Protein AF-A0A4Y8C9K7-F1 (afdb_monomer_lite)

Foldseek 3Di:
DVVVVVQVVQVVVDDPVRARAEEDEEQLPHAPVRLLVRLVVCQVVVGEYEYEYCQDPQVQCCLPPVDHDSNVVCCVPDPSDHGNHRRVRVVVSCPPHNYHHPRCVRVPVPD

Structure (mmCIF, N/CA/C/O backbone):
data_AF-A0A4Y8C9K7-F1
#
_entry.id   AF-A0A4Y8C9K7-F1
#
loop_
_atom_site.group_PDB
_atom_site.id
_atom_site.type_symbol
_atom_site.label_atom_id
_atom_site.label_alt_id
_atom_site.label_comp_id
_atom_site.label_asym_id
_atom_site.label_entity_id
_atom_site.label_seq_id
_atom_site.pdbx_PDB_ins_code
_atom_site.Cartn_x
_atom_site.Cartn_y
_atom_site.Cartn_z
_atom_site.occupancy
_atom_site.B_iso_or_equiv
_atom_site.auth_seq_id
_atom_site.auth_comp_id
_atom_site.auth_asym_id
_atom_site.auth_atom_id
_atom_site.pdbx_PDB_model_num
ATOM 1 N N . GLN A 1 1 ? 6.723 -0.974 16.007 1.00 63.53 1 GLN A N 1
ATOM 2 C CA . GLN A 1 1 ? 6.202 -0.624 17.348 1.00 63.53 1 GLN A CA 1
ATOM 3 C C . GLN A 1 1 ? 5.568 0.768 17.360 1.00 63.53 1 GLN A C 1
ATOM 5 O O . GLN A 1 1 ? 4.433 0.881 17.798 1.00 63.53 1 GLN A O 1
ATOM 10 N N . GLU A 1 2 ? 6.211 1.792 16.786 1.00 90.56 2 GLU A N 1
ATOM 11 C CA . GLU A 1 2 ? 5.655 3.161 16.753 1.00 90.56 2 GLU A CA 1
ATOM 12 C C . GLU A 1 2 ? 4.288 3.283 16.045 1.00 90.56 2 GLU A C 1
ATOM 14 O O . GLU A 1 2 ? 3.394 3.961 16.543 1.00 90.56 2 GLU A O 1
ATOM 19 N N . PHE A 1 3 ? 4.081 2.576 14.925 1.00 93.69 3 PHE A N 1
ATOM 20 C CA . PHE A 1 3 ? 2.790 2.558 14.220 1.00 93.69 3 PHE A CA 1
ATOM 21 C C . PHE A 1 3 ? 1.624 2.112 15.119 1.00 93.69 3 PHE A C 1
ATOM 23 O O . PHE A 1 3 ? 0.624 2.818 15.206 1.00 93.69 3 PHE A O 1
ATOM 30 N N . LEU A 1 4 ? 1.767 0.978 15.817 1.00 95.50 4 LEU A N 1
ATOM 31 C CA . LEU A 1 4 ? 0.711 0.431 16.678 1.00 95.50 4 LEU A CA 1
ATOM 32 C C . LEU A 1 4 ? 0.372 1.382 17.823 1.00 95.50 4 LEU A C 1
ATOM 34 O O . LEU A 1 4 ? -0.799 1.644 18.056 1.00 95.50 4 LEU A O 1
ATOM 38 N N . LYS A 1 5 ? 1.382 1.989 18.457 1.00 96.62 5 LYS A N 1
ATOM 39 C CA . LYS A 1 5 ? 1.167 2.975 19.524 1.00 96.62 5 LYS A CA 1
ATOM 40 C C . LYS A 1 5 ? 0.347 4.175 19.039 1.00 96.62 5 LYS A C 1
ATOM 42 O O . LYS A 1 5 ? -0.564 4.625 19.731 1.00 96.62 5 LYS A O 1
ATOM 47 N N . ARG A 1 6 ? 0.652 4.701 17.846 1.00 96.31 6 ARG A N 1
ATOM 48 C CA . ARG A 1 6 ? -0.110 5.810 17.242 1.00 96.31 6 ARG A CA 1
ATOM 49 C C . ARG A 1 6 ? -1.528 5.392 16.871 1.00 96.31 6 ARG A C 1
ATOM 51 O O . ARG A 1 6 ? -2.458 6.158 17.102 1.00 96.31 6 ARG A O 1
ATOM 58 N N . PHE A 1 7 ? -1.681 4.188 16.333 1.00 96.75 7 PHE A N 1
ATOM 59 C CA . PHE A 1 7 ? -2.974 3.631 15.965 1.00 96.75 7 PHE A CA 1
ATOM 60 C C . PHE A 1 7 ? -3.868 3.388 17.194 1.00 96.75 7 PHE A C 1
ATOM 62 O O . PHE A 1 7 ? -4.998 3.855 17.240 1.00 96.75 7 PHE A O 1
ATOM 69 N N . GLU A 1 8 ? -3.353 2.758 18.247 1.00 96.19 8 GLU A N 1
ATOM 70 C CA . GLU A 1 8 ? -4.079 2.568 19.509 1.00 96.19 8 GLU A CA 1
ATOM 71 C C . GLU A 1 8 ? -4.452 3.900 20.160 1.00 96.19 8 GLU A C 1
ATOM 73 O O . GLU A 1 8 ? -5.547 4.052 20.699 1.00 96.19 8 GLU A O 1
ATOM 78 N N . ASN A 1 9 ? -3.563 4.893 20.091 1.00 97.31 9 ASN A N 1
ATOM 79 C CA . ASN A 1 9 ? -3.878 6.226 20.581 1.00 97.31 9 ASN A CA 1
ATOM 80 C C . ASN A 1 9 ? -4.979 6.900 19.757 1.00 97.31 9 ASN A C 1
ATOM 82 O O . ASN A 1 9 ? -5.845 7.525 20.359 1.00 97.31 9 ASN A O 1
ATOM 86 N N . SER A 1 10 ? -5.005 6.760 18.427 1.00 97.25 10 SER A N 1
ATOM 87 C CA . SER A 1 10 ? -6.083 7.336 17.611 1.00 97.25 10 SER A CA 1
ATOM 88 C C . SER A 1 10 ? -7.433 6.667 17.888 1.00 97.25 10 SER A C 1
ATOM 90 O O . SER A 1 10 ? -8.451 7.356 17.933 1.00 97.25 10 SER A O 1
ATOM 92 N N . LEU A 1 11 ? -7.447 5.361 18.178 1.00 96.88 11 LEU A N 1
ATOM 93 C CA . LEU A 1 11 ? -8.657 4.646 18.595 1.00 96.88 11 LEU A CA 1
ATOM 94 C C . LEU A 1 11 ? -9.286 5.223 19.872 1.00 96.88 11 LEU A C 1
ATOM 96 O O . LEU A 1 11 ? -10.511 5.261 19.963 1.00 96.88 11 LEU A O 1
ATOM 100 N N . LYS A 1 12 ? -8.487 5.733 20.823 1.00 97.50 12 LYS A N 1
ATOM 101 C CA . LYS A 1 12 ? -8.996 6.365 22.061 1.00 97.50 12 LYS A CA 1
ATOM 102 C C . LYS A 1 12 ? -9.811 7.636 21.806 1.00 97.50 12 LYS A C 1
ATOM 104 O O . LYS A 1 12 ? -10.617 8.006 22.650 1.00 97.50 12 LYS A O 1
ATOM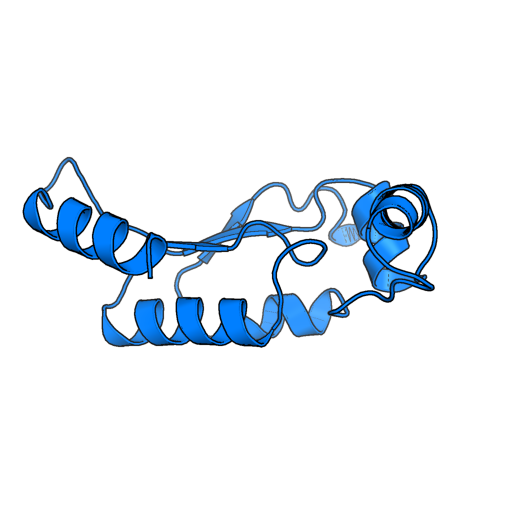 109 N N . PHE A 1 13 ? -9.605 8.292 20.663 1.00 97.19 13 PHE A N 1
ATOM 110 C CA . PHE A 1 13 ? -10.293 9.530 20.284 1.00 97.19 13 PHE A CA 1
ATOM 111 C C . PHE A 1 13 ? -11.364 9.320 19.204 1.00 97.19 13 PHE A C 1
ATOM 113 O O . PHE A 1 13 ? -11.912 10.296 18.692 1.00 97.19 13 PHE A O 1
ATOM 120 N N . LYS A 1 14 ? -11.665 8.065 18.841 1.00 97.50 14 LYS A N 1
ATOM 121 C CA . LYS A 1 14 ? -12.673 7.737 17.827 1.00 97.50 14 LYS A CA 1
ATOM 122 C C . LYS A 1 14 ? -14.043 8.307 18.210 1.00 97.50 14 LYS A C 1
ATOM 124 O O . LYS A 1 14 ? -14.533 8.064 19.309 1.00 97.50 14 LYS A O 1
ATOM 129 N N . ASN A 1 15 ? -14.670 9.008 17.271 1.00 97.62 15 ASN A N 1
ATOM 130 C CA . ASN A 1 15 ? -16.044 9.507 17.356 1.00 97.62 15 ASN A CA 1
ATOM 131 C C . ASN A 1 15 ? -16.610 9.719 15.937 1.00 97.62 15 ASN A C 1
ATOM 133 O O . ASN A 1 15 ? -15.941 9.403 14.953 1.00 97.62 15 ASN A O 1
ATOM 137 N N . ASP A 1 16 ? -17.818 10.264 15.819 1.00 97.75 16 ASP A N 1
ATOM 138 C CA . ASP A 1 16 ? -18.496 10.432 14.525 1.00 97.75 16 ASP A CA 1
ATOM 139 C C . ASP A 1 16 ? -17.768 11.386 13.555 1.00 97.75 16 ASP A C 1
ATOM 141 O O . ASP A 1 16 ? -17.923 11.272 12.341 1.00 97.75 16 ASP A O 1
ATOM 145 N N . PHE A 1 17 ? -16.922 12.283 14.072 1.00 97.38 17 PHE A N 1
ATOM 146 C CA . PHE A 1 17 ? -16.113 13.235 13.301 1.00 97.38 17 PHE A CA 1
ATOM 147 C C . PHE A 1 17 ? -14.634 12.834 13.193 1.00 97.38 17 PHE A C 1
ATOM 149 O O . PHE A 1 17 ? -13.882 13.453 12.440 1.00 97.38 17 PHE A O 1
ATOM 156 N N . PHE A 1 18 ? -14.197 11.801 13.922 1.00 97.69 18 PHE A N 1
ATOM 157 C CA . PHE A 1 18 ? -12.823 11.303 13.897 1.00 97.69 18 PHE A CA 1
ATOM 158 C C . PHE A 1 18 ? -12.802 9.781 13.752 1.00 97.69 18 PHE A C 1
ATOM 160 O O . PHE A 1 18 ? -13.033 9.039 14.709 1.00 97.69 18 PHE A O 1
ATOM 167 N N . ILE A 1 19 ? -12.490 9.314 12.541 1.00 97.38 19 ILE A N 1
ATOM 168 C CA . ILE A 1 19 ? -12.530 7.897 12.166 1.00 97.38 19 ILE A CA 1
ATOM 169 C C . ILE A 1 19 ? -11.101 7.407 11.888 1.00 97.38 19 ILE A C 1
ATOM 171 O O . ILE A 1 19 ? -10.552 7.693 10.822 1.00 97.38 19 ILE A O 1
ATOM 175 N N . PRO A 1 20 ? -10.481 6.653 12.815 1.00 97.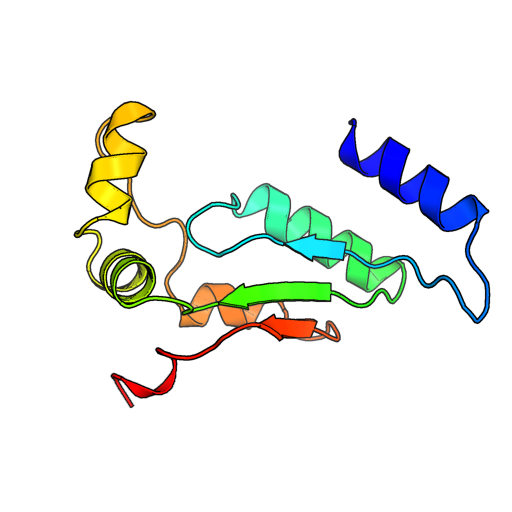75 20 PRO A N 1
ATOM 176 C CA . PRO A 1 20 ? -9.190 6.021 12.575 1.00 97.75 20 PRO A CA 1
ATOM 177 C C . PRO A 1 20 ? -9.233 5.051 11.391 1.00 97.75 20 PRO A C 1
ATOM 179 O O . PRO A 1 20 ? -10.147 4.236 11.260 1.00 97.75 20 PRO A O 1
ATOM 182 N N . ALA A 1 21 ? -8.207 5.119 10.550 1.00 98.06 21 ALA A N 1
ATOM 183 C CA . ALA A 1 21 ? -8.032 4.296 9.361 1.00 98.06 21 ALA A CA 1
ATOM 184 C C . ALA A 1 21 ? -6.548 3.936 9.192 1.00 98.06 21 ALA A C 1
ATOM 186 O O . ALA A 1 21 ? -5.689 4.426 9.932 1.00 98.06 21 ALA A O 1
ATOM 187 N N . ILE A 1 22 ? -6.239 3.082 8.217 1.00 98.19 22 ILE A N 1
ATOM 188 C CA . ILE A 1 22 ? -4.866 2.672 7.903 1.00 98.19 22 ILE A CA 1
ATOM 189 C C . ILE A 1 22 ? -4.490 3.163 6.504 1.00 98.19 22 ILE A C 1
ATOM 191 O O . ILE A 1 22 ? -5.303 3.147 5.585 1.00 98.19 22 ILE A O 1
ATOM 195 N N . SER A 1 23 ? -3.240 3.580 6.321 1.00 98.19 23 SER A N 1
ATOM 196 C CA . SER A 1 23 ? -2.699 3.885 4.998 1.00 98.19 23 SER A CA 1
ATOM 197 C C . SER A 1 23 ? -1.464 3.038 4.726 1.00 98.19 23 SER A C 1
ATOM 199 O O . SER A 1 23 ? -0.555 2.965 5.555 1.00 98.19 23 SER A O 1
ATOM 201 N N . ILE A 1 24 ? -1.451 2.388 3.566 1.00 98.44 24 ILE A N 1
ATOM 202 C CA . ILE A 1 24 ? -0.293 1.688 3.010 1.00 98.44 24 ILE A CA 1
ATOM 203 C C . ILE A 1 24 ? 0.262 2.606 1.937 1.00 98.44 24 ILE A C 1
ATOM 205 O O . ILE A 1 24 ? -0.434 2.874 0.965 1.00 98.44 24 ILE A O 1
ATOM 209 N N . HIS A 1 25 ? 1.486 3.104 2.102 1.00 98.31 25 HIS A N 1
ATOM 210 C CA . HIS A 1 25 ? 1.949 4.241 1.308 1.00 98.31 25 HIS A CA 1
ATOM 211 C C . HIS A 1 25 ? 1.861 3.999 -0.207 1.00 98.31 25 HIS A C 1
ATOM 213 O O . HIS A 1 25 ? 1.083 4.677 -0.870 1.00 98.31 25 HIS A O 1
ATOM 219 N N . SER A 1 26 ? 2.622 3.045 -0.747 1.00 98.25 26 SER A N 1
ATOM 220 C CA . SER A 1 26 ? 2.624 2.716 -2.179 1.00 98.25 26 SER A CA 1
ATOM 221 C C . SER A 1 26 ? 3.310 1.362 -2.442 1.00 98.25 26 SER A C 1
ATOM 223 O O . SER A 1 26 ? 4.093 0.900 -1.595 1.00 98.25 26 SER A O 1
ATOM 225 N N . PRO A 1 27 ? 3.099 0.725 -3.611 1.00 97.75 27 PRO A N 1
ATOM 226 C CA . PRO A 1 27 ? 3.756 -0.541 -3.958 1.00 97.75 27 PRO A CA 1
ATOM 227 C C . PRO A 1 27 ? 5.281 -0.431 -4.084 1.00 97.75 27 PRO A C 1
ATOM 229 O O . PRO A 1 27 ? 5.989 -1.405 -3.847 1.00 97.75 27 PRO A O 1
ATOM 232 N N . TYR A 1 28 ? 5.829 0.738 -4.426 1.00 96.12 28 TYR A N 1
ATOM 233 C CA . TYR A 1 28 ? 7.282 0.895 -4.555 1.00 96.12 28 TYR A CA 1
ATOM 234 C C . TYR A 1 28 ? 8.006 1.099 -3.213 1.00 96.12 28 TYR A C 1
ATOM 236 O O . TYR A 1 28 ? 9.234 1.079 -3.189 1.00 96.12 28 TYR A O 1
ATOM 244 N N . SER A 1 29 ? 7.273 1.311 -2.113 1.00 96.12 29 SER A N 1
ATOM 245 C CA . SER A 1 29 ? 7.848 1.744 -0.828 1.00 96.12 29 SER A CA 1
ATOM 246 C C . SER A 1 29 ? 7.458 0.892 0.381 1.00 96.12 29 SER A C 1
ATOM 248 O O . SER A 1 29 ? 8.083 1.015 1.432 1.00 96.12 29 SER A O 1
ATOM 250 N N . THR A 1 30 ? 6.439 0.032 0.273 1.00 97.25 30 THR A N 1
ATOM 251 C CA . THR A 1 30 ? 5.975 -0.785 1.405 1.00 97.25 30 THR A CA 1
ATOM 252 C C . THR A 1 30 ? 6.305 -2.256 1.203 1.00 97.25 30 THR A C 1
ATOM 254 O O . THR A 1 30 ? 5.844 -2.871 0.248 1.00 97.25 30 THR A O 1
ATOM 257 N N . HIS A 1 31 ? 7.057 -2.853 2.126 1.00 96.69 31 HIS A N 1
ATOM 258 C CA . HIS A 1 31 ? 7.412 -4.271 2.054 1.00 96.69 31 HIS A CA 1
ATOM 259 C C . HIS A 1 31 ? 6.186 -5.201 2.207 1.00 96.69 31 HIS A C 1
ATOM 261 O O . HIS A 1 31 ? 5.318 -4.892 3.030 1.00 96.69 31 HIS A O 1
ATOM 267 N N . PRO A 1 32 ? 6.116 -6.356 1.503 1.00 97.69 32 PRO A N 1
ATOM 268 C CA . PRO A 1 32 ? 4.976 -7.277 1.570 1.00 97.69 32 PRO A CA 1
ATOM 269 C C . PRO A 1 32 ? 4.558 -7.658 2.986 1.00 97.69 32 PRO A C 1
ATOM 271 O O . PRO A 1 32 ? 3.377 -7.591 3.310 1.00 97.69 32 PRO A O 1
ATOM 274 N N . SER A 1 33 ? 5.510 -7.985 3.864 1.00 97.31 33 SER A N 1
ATOM 275 C CA . SER A 1 33 ? 5.200 -8.337 5.259 1.00 97.31 33 SER A CA 1
ATOM 276 C C . SER A 1 33 ? 4.459 -7.223 6.012 1.00 97.31 33 SER A C 1
ATOM 278 O O . SER A 1 33 ? 3.552 -7.514 6.788 1.00 97.31 33 SER A O 1
ATOM 280 N N . LEU A 1 34 ? 4.793 -5.953 5.753 1.00 97.19 34 LEU A N 1
ATOM 281 C CA . LEU A 1 34 ? 4.127 -4.802 6.366 1.00 97.19 34 LEU A CA 1
ATOM 282 C C . LEU A 1 34 ? 2.748 -4.555 5.754 1.00 97.19 34 LEU A C 1
ATOM 284 O O . LEU A 1 34 ? 1.807 -4.264 6.489 1.00 97.19 34 LEU A O 1
ATOM 288 N N . ALA A 1 35 ? 2.611 -4.710 4.434 1.00 98.25 35 ALA A N 1
ATOM 289 C CA . ALA A 1 35 ? 1.320 -4.596 3.763 1.00 98.25 35 ALA A CA 1
ATOM 290 C C . ALA A 1 35 ? 0.338 -5.672 4.259 1.00 98.25 35 ALA A C 1
ATOM 292 O O . ALA A 1 35 ? -0.791 -5.347 4.623 1.00 98.25 35 ALA A O 1
ATOM 293 N N . TYR A 1 36 ? 0.779 -6.932 4.360 1.00 98.00 36 TYR A N 1
ATOM 294 C CA . TYR A 1 36 ? -0.032 -8.020 4.914 1.00 98.00 36 TYR A CA 1
ATOM 295 C C . TYR A 1 36 ? -0.430 -7.760 6.364 1.00 98.00 36 TYR A C 1
ATOM 297 O O . TYR A 1 36 ? -1.602 -7.907 6.699 1.00 98.00 36 TYR A O 1
ATOM 305 N N . PHE A 1 37 ? 0.514 -7.331 7.204 1.00 97.75 37 PHE A N 1
ATOM 306 C CA . PHE A 1 37 ? 0.229 -6.967 8.590 1.00 97.75 37 PHE A CA 1
ATOM 307 C C . PHE A 1 37 ? -0.838 -5.863 8.688 1.00 97.75 37 PHE A C 1
ATOM 309 O O . PHE A 1 37 ? -1.810 -6.001 9.431 1.00 97.75 37 PHE A O 1
ATOM 316 N N . ALA A 1 38 ? -0.691 -4.788 7.909 1.00 97.88 38 ALA A N 1
ATOM 317 C CA . ALA A 1 38 ? -1.625 -3.668 7.901 1.00 97.88 38 ALA A CA 1
ATOM 318 C C . ALA A 1 38 ? -3.028 -4.080 7.415 1.00 97.88 38 ALA A C 1
ATOM 320 O O . ALA A 1 38 ? -4.030 -3.669 8.000 1.00 97.88 38 ALA A O 1
ATOM 321 N N . LEU A 1 39 ? -3.106 -4.917 6.375 1.00 98.38 39 LEU A N 1
ATOM 322 C CA . LEU A 1 39 ? -4.373 -5.405 5.822 1.00 98.38 39 LEU A CA 1
ATOM 323 C C . LEU A 1 39 ? -5.064 -6.420 6.730 1.00 98.38 39 LEU A C 1
ATOM 325 O O . LEU A 1 39 ? -6.286 -6.389 6.841 1.00 98.38 39 LEU A O 1
ATOM 329 N N . ASP A 1 40 ? -4.313 -7.300 7.388 1.00 98.00 40 ASP A N 1
ATOM 330 C CA . ASP A 1 40 ? -4.854 -8.227 8.385 1.00 98.00 40 ASP A CA 1
ATOM 331 C C . ASP A 1 40 ? -5.444 -7.464 9.579 1.00 98.00 40 ASP A C 1
ATOM 333 O O . ASP A 1 40 ? -6.582 -7.718 9.979 1.00 98.00 40 ASP A O 1
ATOM 337 N N . LEU A 1 41 ? -4.727 -6.450 10.077 1.00 97.50 41 LEU A N 1
ATOM 338 C CA . LEU A 1 41 ? -5.236 -5.554 11.114 1.00 97.50 41 LEU A CA 1
ATOM 339 C C . LEU A 1 41 ? -6.511 -4.824 10.658 1.00 97.50 41 LEU A C 1
ATOM 341 O O . LEU A 1 41 ? -7.497 -4.795 11.397 1.00 97.50 41 LEU A O 1
ATOM 345 N N . ALA A 1 42 ? -6.522 -4.291 9.432 1.00 98.00 42 ALA A N 1
ATOM 346 C CA . ALA A 1 42 ? -7.690 -3.620 8.864 1.00 98.00 42 ALA A CA 1
ATOM 347 C C . ALA A 1 42 ? -8.903 -4.548 8.736 1.00 98.00 42 ALA A C 1
ATOM 349 O O . ALA A 1 42 ? -10.014 -4.139 9.067 1.00 98.00 42 ALA A O 1
ATOM 350 N N . LYS A 1 43 ? -8.702 -5.805 8.318 1.00 97.44 43 LYS A N 1
ATOM 351 C CA . LYS A 1 43 ? -9.767 -6.818 8.250 1.00 97.44 43 LYS A CA 1
ATOM 352 C C . LYS A 1 43 ? -10.330 -7.126 9.632 1.00 97.44 43 LYS A C 1
ATOM 354 O O . LYS A 1 43 ? -11.541 -7.062 9.821 1.00 97.44 43 LYS A O 1
ATOM 359 N N . LYS A 1 44 ? -9.456 -7.413 10.601 1.00 96.44 44 LYS A N 1
ATOM 360 C CA . LYS A 1 44 ? -9.847 -7.775 11.974 1.00 96.44 44 LYS A CA 1
ATOM 361 C C . LYS A 1 44 ? -10.643 -6.676 12.672 1.00 96.44 44 LYS A C 1
ATOM 363 O O . LYS A 1 44 ? -11.534 -6.985 13.454 1.00 96.44 44 LYS A O 1
ATOM 368 N N . GLN A 1 45 ? -10.330 -5.413 12.393 1.00 95.62 45 GLN A N 1
ATOM 369 C CA . GLN A 1 45 ? -10.981 -4.263 13.025 1.00 95.62 45 GLN A CA 1
ATOM 370 C C . GLN A 1 45 ? -11.986 -3.534 12.116 1.00 95.62 45 GLN A C 1
ATOM 372 O O . GLN A 1 45 ? -12.496 -2.483 12.499 1.00 95.62 45 GLN A O 1
ATOM 377 N N . ASN A 1 46 ? -12.285 -4.083 10.931 1.00 95.88 46 ASN A N 1
ATOM 378 C CA . ASN A 1 46 ? -13.184 -3.494 9.933 1.00 95.88 46 ASN A CA 1
ATOM 379 C C . ASN A 1 46 ? -12.855 -2.018 9.604 1.00 95.88 46 ASN A C 1
ATOM 381 O O . ASN A 1 46 ? -13.717 -1.138 9.645 1.00 95.88 46 ASN A O 1
ATOM 385 N N . LEU A 1 47 ? -11.580 -1.737 9.323 1.00 97.69 47 LEU A N 1
ATOM 386 C CA . LEU A 1 47 ? -11.067 -0.387 9.071 1.00 97.69 47 LEU A CA 1
ATOM 387 C C . LEU A 1 47 ? -11.087 -0.032 7.582 1.00 97.69 47 LEU A C 1
ATOM 389 O O . LEU A 1 47 ? -10.908 -0.886 6.712 1.00 97.69 47 LEU A O 1
ATOM 393 N N . LEU A 1 48 ? -11.209 1.267 7.301 1.00 98.19 48 LEU A N 1
ATOM 394 C CA . LEU A 1 48 ? -10.905 1.820 5.983 1.00 98.19 48 LEU A CA 1
ATOM 395 C C . LEU A 1 48 ? -9.397 1.780 5.729 1.00 98.19 48 LEU A C 1
ATOM 397 O O . LEU A 1 48 ? -8.593 2.013 6.639 1.00 98.19 48 LEU A O 1
ATOM 401 N N . VAL A 1 49 ? -9.026 1.533 4.474 1.00 98.69 49 VAL A N 1
ATOM 402 C CA . VAL A 1 49 ? -7.634 1.585 4.020 1.00 98.69 49 VAL A CA 1
ATOM 403 C C . VAL A 1 49 ? -7.480 2.581 2.874 1.00 98.69 49 VAL A C 1
ATOM 405 O O . VAL A 1 49 ? -8.381 2.717 2.051 1.00 98.69 49 VAL A O 1
ATOM 408 N N . SER A 1 50 ? -6.339 3.257 2.791 1.00 98.69 50 SER A N 1
ATOM 409 C CA . SER A 1 50 ? -5.933 4.036 1.615 1.00 98.69 50 SER A CA 1
ATOM 410 C C . SER A 1 50 ? -4.556 3.597 1.117 1.00 98.69 50 SER A C 1
ATOM 412 O O . SER A 1 50 ? -3.733 3.123 1.906 1.00 98.69 50 SER A O 1
ATOM 414 N N . THR A 1 51 ? -4.306 3.727 -0.185 1.00 98.81 51 THR A N 1
ATOM 415 C CA . THR A 1 51 ? -2.980 3.525 -0.778 1.00 98.81 51 THR A CA 1
ATOM 416 C C . THR A 1 51 ? -2.789 4.369 -2.033 1.00 98.81 51 THR A C 1
ATOM 418 O O . THR A 1 51 ? -3.734 4.536 -2.805 1.00 98.81 51 THR A O 1
ATOM 421 N N . HIS A 1 52 ? -1.586 4.902 -2.254 1.00 98.62 52 HIS A N 1
ATOM 422 C CA . HIS A 1 52 ? -1.226 5.503 -3.539 1.00 98.62 52 HIS A CA 1
ATOM 423 C C . HIS A 1 52 ? -0.874 4.385 -4.515 1.00 98.62 52 HIS A C 1
ATOM 425 O O . HIS A 1 52 ? -0.108 3.474 -4.181 1.00 98.62 52 HIS A O 1
ATOM 431 N N . PHE A 1 53 ? -1.454 4.429 -5.710 1.00 98.12 53 PHE A N 1
ATOM 432 C CA . PHE A 1 53 ? -1.277 3.362 -6.682 1.00 98.12 53 PHE A CA 1
ATOM 433 C C . PHE A 1 53 ? -1.222 3.911 -8.100 1.00 98.12 53 PHE A C 1
ATOM 435 O O . PHE A 1 53 ? -2.161 4.574 -8.542 1.00 98.12 53 PHE A O 1
ATOM 442 N N . LEU A 1 54 ? -0.137 3.592 -8.816 1.00 96.88 54 LEU A N 1
ATOM 443 C CA . LEU A 1 54 ? 0.079 4.007 -10.207 1.00 96.88 54 LEU A CA 1
ATOM 444 C C . LEU A 1 54 ? -0.140 5.517 -10.390 1.00 96.88 54 LEU A C 1
ATOM 446 O O . LEU A 1 54 ? -0.852 5.969 -11.290 1.00 96.88 54 LEU A O 1
ATOM 450 N N . GLU A 1 55 ? 0.466 6.290 -9.494 1.00 97.12 55 GLU A N 1
ATOM 451 C CA . GLU A 1 55 ? 0.395 7.747 -9.457 1.00 97.12 55 GLU A CA 1
ATOM 452 C C . GLU A 1 55 ? 1.202 8.376 -10.592 1.00 97.12 55 GLU A C 1
ATOM 454 O O . GLU A 1 55 ? 0.779 9.367 -11.188 1.00 97.12 55 GLU A O 1
ATOM 459 N N . SER A 1 56 ? 2.355 7.787 -10.918 1.00 95.94 56 SER A N 1
ATOM 460 C CA . SER A 1 56 ? 3.312 8.374 -11.854 1.00 95.94 56 SER A CA 1
ATOM 461 C C . SER A 1 56 ? 3.825 7.385 -12.896 1.00 95.94 56 SER A C 1
ATOM 463 O O . SER A 1 56 ? 3.931 6.178 -12.661 1.00 95.94 56 SER A O 1
ATOM 465 N N . LYS A 1 57 ? 4.279 7.928 -14.032 1.00 95.06 57 LYS A N 1
ATOM 466 C CA . LYS A 1 57 ? 5.000 7.172 -15.064 1.00 95.06 57 LYS A CA 1
ATOM 467 C C . LYS A 1 57 ? 6.224 6.451 -14.495 1.00 95.06 57 LYS A C 1
ATOM 469 O O . LYS A 1 57 ? 6.532 5.333 -14.899 1.00 95.06 57 LYS A O 1
ATOM 474 N N . ALA A 1 58 ? 6.928 7.089 -13.557 1.00 96.25 58 ALA A N 1
ATOM 475 C CA . ALA A 1 58 ? 8.122 6.529 -12.933 1.00 96.25 58 ALA A CA 1
ATOM 476 C C . ALA A 1 58 ? 7.800 5.288 -12.088 1.00 96.25 58 ALA A C 1
ATOM 478 O O . ALA A 1 58 ? 8.512 4.290 -12.192 1.00 96.25 58 ALA A O 1
ATOM 479 N N . GLU A 1 59 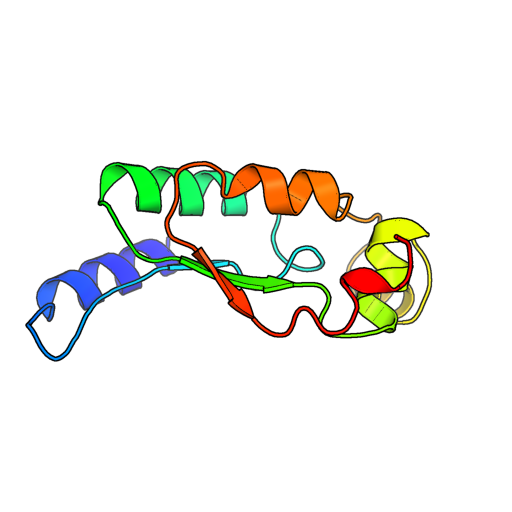? 6.722 5.331 -11.300 1.00 96.75 59 GLU A N 1
ATOM 480 C CA . GLU A 1 59 ? 6.207 4.167 -10.573 1.00 96.75 59 GLU A CA 1
ATOM 481 C C . GLU A 1 59 ? 5.761 3.062 -11.539 1.00 96.75 59 GLU A C 1
ATOM 483 O O . GLU A 1 59 ? 6.137 1.906 -11.358 1.00 96.75 59 GLU A O 1
ATOM 488 N N . ASN A 1 60 ? 5.007 3.407 -12.588 1.00 95.69 60 ASN A N 1
ATOM 489 C CA . ASN A 1 60 ? 4.488 2.431 -13.547 1.00 95.69 60 ASN A CA 1
ATOM 490 C C . ASN A 1 60 ? 5.620 1.647 -14.244 1.00 95.69 60 ASN A C 1
ATOM 492 O O . ASN A 1 60 ? 5.627 0.414 -14.229 1.00 95.69 60 ASN A O 1
ATOM 496 N N . ILE A 1 61 ? 6.623 2.359 -14.778 1.00 95.62 61 ILE A N 1
ATOM 497 C CA . ILE A 1 61 ? 7.816 1.755 -15.401 1.00 95.62 61 ILE A CA 1
ATOM 498 C C . ILE A 1 61 ? 8.591 0.916 -14.382 1.00 95.62 61 ILE A C 1
ATOM 500 O O . ILE A 1 61 ? 9.077 -0.167 -14.707 1.00 95.62 61 ILE A O 1
ATOM 504 N N . TRP A 1 62 ? 8.705 1.387 -13.141 1.00 97.38 62 TRP A N 1
ATOM 505 C CA . TRP A 1 62 ? 9.392 0.638 -12.098 1.00 97.38 62 TRP A CA 1
ATOM 506 C C . TRP A 1 62 ? 8.727 -0.710 -11.825 1.00 97.38 62 TRP A C 1
ATOM 508 O O . TRP A 1 62 ? 9.393 -1.737 -11.920 1.00 97.38 62 TRP A O 1
ATOM 518 N N . LEU A 1 63 ? 7.423 -0.722 -11.544 1.00 96.50 63 LEU A N 1
ATOM 519 C CA . LEU A 1 63 ? 6.698 -1.942 -11.180 1.00 96.50 63 LEU A CA 1
ATOM 520 C C . LEU A 1 63 ? 6.610 -2.958 -12.328 1.00 96.50 63 LEU A C 1
ATOM 522 O O . LEU A 1 63 ? 6.536 -4.157 -12.067 1.00 96.50 63 LEU A O 1
ATOM 526 N N . ARG A 1 64 ? 6.588 -2.498 -13.585 1.00 94.50 64 ARG A N 1
ATOM 527 C CA . ARG A 1 64 ? 6.426 -3.370 -14.764 1.00 94.50 64 ARG A CA 1
ATOM 528 C C . ARG A 1 64 ? 7.745 -3.803 -15.390 1.00 94.50 64 ARG A C 1
ATOM 530 O O . ARG A 1 64 ? 7.848 -4.925 -15.870 1.00 94.50 64 ARG A O 1
ATOM 537 N N . GLU A 1 65 ? 8.743 -2.925 -15.392 1.00 95.31 65 GLU A N 1
ATOM 538 C CA . GLU A 1 65 ? 9.976 -3.113 -16.164 1.00 95.31 65 GLU A CA 1
ATOM 539 C C . GLU A 1 65 ? 11.241 -3.085 -15.296 1.00 95.31 65 GLU A C 1
ATOM 541 O O . GLU A 1 65 ? 12.347 -3.241 -15.813 1.00 95.31 65 GLU A O 1
ATOM 546 N N . SER A 1 66 ? 11.118 -2.884 -13.976 1.00 96.12 66 SER A N 1
ATOM 547 C CA . SER A 1 66 ? 12.244 -2.876 -13.032 1.00 96.12 66 SER A CA 1
ATOM 548 C C . SER A 1 66 ? 13.365 -1.899 -13.432 1.00 96.12 66 SER A C 1
ATOM 550 O O . SER A 1 66 ? 14.559 -2.194 -13.288 1.00 96.12 66 SER A O 1
ATOM 552 N N . LYS A 1 67 ? 12.989 -0.722 -13.950 1.00 96.06 67 LYS A N 1
ATOM 553 C CA . LYS A 1 67 ? 13.904 0.349 -14.384 1.00 96.06 67 LYS A CA 1
ATOM 554 C C . LYS A 1 67 ? 13.324 1.743 -14.113 1.00 96.06 67 LYS A C 1
ATOM 556 O O . LYS A 1 67 ? 12.246 1.878 -13.548 1.00 96.06 67 LYS A O 1
ATOM 561 N N . GLY A 1 68 ? 14.042 2.791 -14.518 1.00 95.06 68 GLY A N 1
ATOM 562 C CA . GLY A 1 68 ? 13.565 4.177 -14.451 1.00 95.06 68 GLY A CA 1
ATOM 563 C C . GLY A 1 68 ? 13.964 4.928 -13.177 1.00 95.06 68 GLY A C 1
ATOM 564 O O . GLY A 1 68 ? 14.893 4.535 -12.473 1.00 95.06 68 GLY A O 1
ATOM 565 N N . GLY A 1 69 ? 13.289 6.052 -12.913 1.00 93.56 69 GLY A N 1
ATOM 566 C CA . GLY A 1 69 ? 13.659 6.992 -11.845 1.00 93.56 69 GLY A CA 1
ATOM 567 C C . GLY A 1 69 ? 13.615 6.389 -10.439 1.00 93.56 69 GLY A C 1
ATOM 568 O O . GLY A 1 69 ? 14.539 6.607 -9.663 1.00 93.56 69 GLY A O 1
ATOM 569 N N . VAL A 1 70 ? 12.605 5.564 -10.140 1.00 95.50 70 VAL A N 1
ATOM 570 C CA . VAL A 1 70 ? 12.484 4.891 -8.833 1.00 95.50 70 VAL A CA 1
ATOM 571 C C . VAL A 1 70 ? 13.651 3.931 -8.594 1.00 95.50 70 VAL A C 1
ATOM 573 O O . VAL A 1 70 ? 14.201 3.921 -7.499 1.00 95.50 70 VAL A O 1
ATOM 576 N N . LYS A 1 71 ? 14.094 3.189 -9.623 1.00 96.31 71 LYS A N 1
ATOM 577 C CA . LYS A 1 71 ? 15.280 2.323 -9.527 1.00 96.31 71 LYS A CA 1
ATOM 578 C C . LYS A 1 71 ? 16.516 3.121 -9.119 1.00 96.31 71 LYS A C 1
ATOM 580 O O . LYS A 1 71 ? 17.147 2.786 -8.125 1.00 96.31 71 LYS A O 1
ATOM 585 N N . LYS A 1 72 ? 16.814 4.191 -9.866 1.00 95.56 72 LYS A N 1
ATOM 586 C CA . LYS A 1 72 ? 17.977 5.059 -9.617 1.00 95.56 72 LYS A CA 1
ATOM 587 C C . LYS A 1 72 ? 17.947 5.658 -8.212 1.00 95.56 72 LYS A C 1
ATOM 589 O O . LYS A 1 72 ? 18.979 5.792 -7.572 1.00 95.56 72 LYS A O 1
ATOM 594 N N . TRP A 1 73 ? 16.759 6.018 -7.730 1.00 95.38 73 TRP A N 1
ATOM 595 C CA . TRP A 1 73 ? 16.594 6.540 -6.379 1.00 95.38 73 TRP A CA 1
ATOM 596 C C . TRP A 1 73 ? 16.824 5.465 -5.304 1.00 95.38 73 TRP A C 1
ATOM 598 O O . TRP A 1 73 ? 17.526 5.730 -4.331 1.00 95.38 73 TRP A O 1
ATOM 608 N N . LEU A 1 74 ? 16.288 4.252 -5.492 1.00 95.25 74 LEU A N 1
ATOM 609 C CA . LEU A 1 74 ? 16.463 3.123 -4.567 1.00 95.25 74 LEU A CA 1
ATOM 610 C C . LEU A 1 74 ? 17.911 2.616 -4.502 1.00 95.25 74 LEU A C 1
ATOM 612 O O . LEU A 1 74 ? 18.335 2.136 -3.452 1.00 95.25 74 LEU A O 1
ATOM 616 N N . GLU A 1 75 ? 18.679 2.749 -5.586 1.00 96.25 75 GLU A N 1
ATOM 617 C CA . GLU A 1 75 ? 20.105 2.387 -5.633 1.00 96.25 75 GLU A CA 1
ATOM 618 C C . GLU A 1 75 ? 20.958 3.180 -4.624 1.00 96.25 75 GLU A C 1
ATOM 620 O O . GLU A 1 75 ? 22.004 2.693 -4.206 1.00 96.25 75 GLU A O 1
ATOM 625 N N . ASN A 1 76 ? 20.479 4.336 -4.140 1.00 96.25 76 ASN A N 1
ATOM 626 C CA . ASN A 1 76 ? 21.125 5.079 -3.049 1.00 96.25 76 ASN A CA 1
ATOM 627 C C . ASN A 1 76 ? 21.019 4.379 -1.682 1.00 96.25 76 ASN A C 1
ATOM 629 O O . ASN A 1 76 ? 21.756 4.720 -0.761 1.00 96.25 76 ASN A O 1
ATOM 633 N N . PHE A 1 77 ? 20.088 3.432 -1.527 1.00 93.81 77 PHE A N 1
ATOM 634 C CA . PHE A 1 77 ? 19.795 2.762 -0.255 1.00 93.81 77 PHE A CA 1
ATOM 635 C C . PHE A 1 77 ? 20.062 1.257 -0.296 1.00 93.81 77 PHE A C 1
ATOM 637 O O . PHE A 1 77 ? 20.228 0.628 0.747 1.00 93.81 77 PHE A O 1
ATOM 644 N N . THR A 1 78 ? 20.034 0.635 -1.476 1.00 92.06 78 THR A N 1
ATOM 645 C CA . THR A 1 78 ? 20.164 -0.819 -1.622 1.00 92.06 78 THR A CA 1
ATOM 646 C C . THR A 1 78 ? 20.794 -1.171 -2.961 1.00 92.06 78 THR A C 1
ATOM 648 O O . THR A 1 78 ? 20.411 -0.637 -3.998 1.00 92.06 78 THR A O 1
ATOM 651 N N . LEU A 1 79 ? 21.730 -2.122 -2.953 1.00 93.62 79 LEU A N 1
ATOM 652 C CA . LEU A 1 79 ? 22.339 -2.639 -4.176 1.00 93.62 79 LEU A CA 1
ATOM 653 C C . LEU A 1 79 ? 21.321 -3.460 -4.977 1.00 93.62 79 LEU A C 1
ATOM 655 O O . LEU A 1 79 ? 20.671 -4.352 -4.437 1.00 93.62 79 LEU A O 1
ATOM 659 N N . HIS A 1 80 ? 21.220 -3.178 -6.277 1.00 92.62 80 HIS A N 1
ATOM 660 C CA . HIS A 1 80 ? 20.353 -3.890 -7.224 1.00 92.62 80 HIS A CA 1
ATOM 661 C C . HIS A 1 80 ? 18.890 -4.017 -6.757 1.00 92.62 80 HIS A C 1
ATOM 663 O O . HIS A 1 80 ? 18.373 -5.136 -6.649 1.00 92.62 80 HIS A O 1
ATOM 669 N N . PRO A 1 81 ? 18.194 -2.894 -6.493 1.00 95.69 81 PRO A N 1
ATOM 670 C CA . PRO A 1 81 ? 16.817 -2.947 -6.038 1.00 95.69 81 PRO A CA 1
ATOM 671 C C . PRO A 1 81 ? 15.943 -3.618 -7.100 1.00 95.69 81 PRO A C 1
ATOM 673 O O . PRO A 1 81 ? 16.154 -3.458 -8.309 1.00 95.69 81 PRO A O 1
ATOM 676 N N . LYS A 1 82 ? 14.925 -4.345 -6.637 1.00 96.44 82 LYS A N 1
ATOM 677 C CA . LYS A 1 82 ? 13.905 -4.976 -7.479 1.00 96.44 82 LYS A CA 1
ATOM 678 C C . LYS A 1 82 ? 12.512 -4.571 -6.992 1.00 96.44 82 LYS A C 1
ATOM 680 O O . LYS A 1 82 ? 12.338 -4.382 -5.786 1.00 96.44 82 LYS A O 1
ATOM 685 N N . PRO A 1 83 ? 11.521 -4.443 -7.889 1.00 97.00 83 PRO A N 1
ATOM 686 C CA . PRO A 1 83 ? 10.140 -4.218 -7.490 1.00 97.00 83 PRO A CA 1
ATOM 687 C C . PRO A 1 83 ? 9.655 -5.341 -6.575 1.00 97.00 83 PRO A C 1
ATOM 689 O O . PRO A 1 83 ? 9.891 -6.517 -6.844 1.00 97.00 83 PRO A O 1
ATOM 692 N N . LEU A 1 84 ? 8.958 -4.973 -5.502 1.00 96.88 84 LEU A N 1
ATOM 693 C CA . LEU A 1 84 ? 8.403 -5.935 -4.544 1.00 96.88 84 LEU A CA 1
ATOM 694 C C . LEU A 1 84 ? 7.068 -6.529 -5.014 1.00 96.88 84 LEU A C 1
ATOM 696 O O . LEU A 1 84 ? 6.636 -7.555 -4.495 1.00 96.88 84 LEU A O 1
ATOM 700 N N . TYR A 1 85 ? 6.423 -5.889 -5.992 1.00 97.38 85 TYR A N 1
ATOM 701 C CA . TYR A 1 85 ? 5.137 -6.306 -6.538 1.00 97.38 85 TYR A CA 1
ATOM 702 C C . TYR A 1 85 ? 5.081 -6.058 -8.041 1.00 97.38 85 TYR A C 1
ATOM 704 O O . TYR A 1 85 ? 5.606 -5.056 -8.530 1.00 97.38 85 TYR A O 1
ATOM 712 N N . ALA A 1 86 ? 4.323 -6.900 -8.741 1.00 95.62 86 ALA A N 1
ATOM 713 C CA . ALA A 1 86 ? 3.656 -6.487 -9.968 1.00 95.62 86 ALA A CA 1
ATOM 714 C C . ALA A 1 86 ? 2.369 -5.708 -9.615 1.00 95.62 86 ALA A C 1
ATOM 716 O O . ALA A 1 86 ? 1.739 -6.017 -8.595 1.00 95.62 86 ALA A O 1
ATOM 717 N N . PRO A 1 87 ? 1.902 -4.759 -10.454 1.00 95.50 87 PRO A N 1
ATOM 718 C CA . PRO A 1 87 ? 0.712 -3.955 -10.147 1.00 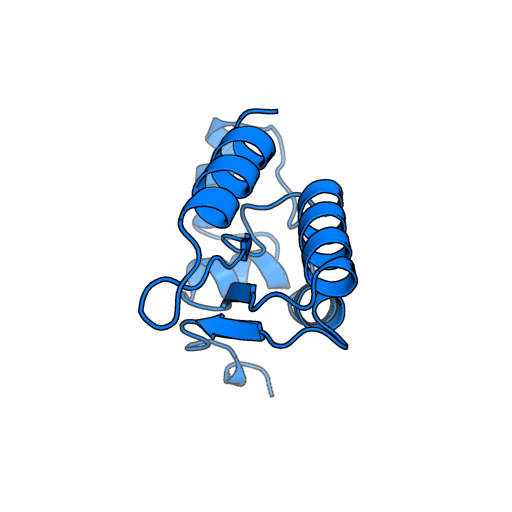95.50 87 PRO A CA 1
ATOM 719 C C . PRO A 1 87 ? -0.531 -4.795 -9.811 1.00 95.50 87 PRO A C 1
ATOM 721 O O . PRO A 1 87 ? -1.232 -4.524 -8.837 1.00 95.50 87 PRO A O 1
ATOM 724 N N . LYS A 1 88 ? -0.767 -5.871 -10.576 1.00 94.62 88 LYS A N 1
ATOM 725 C CA . LYS A 1 88 ? -1.899 -6.787 -10.371 1.00 94.62 88 LYS A CA 1
ATOM 726 C C . LYS A 1 88 ? -1.838 -7.485 -9.012 1.00 94.62 88 LYS A C 1
ATOM 728 O O . LYS A 1 88 ? -2.870 -7.668 -8.372 1.00 94.62 88 LYS A O 1
ATOM 733 N N . ASP A 1 89 ? -0.649 -7.892 -8.581 1.00 96.00 89 ASP A N 1
ATOM 734 C CA . ASP A 1 89 ? -0.490 -8.639 -7.336 1.00 96.00 89 ASP A CA 1
ATOM 735 C C . ASP A 1 89 ? -0.598 -7.728 -6.120 1.00 96.00 89 ASP A C 1
ATOM 737 O O . ASP A 1 89 ? -1.228 -8.126 -5.145 1.00 96.00 89 ASP A O 1
ATOM 741 N N . PHE A 1 90 ? -0.119 -6.482 -6.215 1.00 97.75 90 PHE A N 1
ATOM 742 C CA . PHE A 1 90 ? -0.365 -5.473 -5.186 1.00 97.75 90 PHE A CA 1
ATOM 743 C C . PHE A 1 90 ? -1.864 -5.203 -5.007 1.00 97.75 90 PHE A C 1
ATOM 745 O O . PHE A 1 90 ? -2.371 -5.288 -3.892 1.00 97.75 90 PHE A O 1
ATOM 752 N N . ALA A 1 91 ? -2.602 -4.969 -6.099 1.00 96.50 91 ALA A N 1
ATOM 753 C CA . ALA A 1 91 ? -4.043 -4.713 -6.038 1.00 96.50 91 ALA A CA 1
ATOM 754 C C . ALA A 1 91 ? -4.832 -5.887 -5.421 1.00 96.50 91 ALA A C 1
ATOM 756 O O . ALA A 1 91 ? -5.759 -5.672 -4.637 1.00 96.50 91 ALA A O 1
ATOM 757 N N . LYS A 1 92 ? -4.438 -7.139 -5.708 1.00 97.00 92 LYS A N 1
ATOM 758 C CA . LYS A 1 92 ? -5.073 -8.338 -5.126 1.00 97.00 92 LYS A CA 1
ATOM 759 C C . LYS A 1 92 ? -4.974 -8.401 -3.600 1.00 97.00 92 LYS A C 1
ATOM 761 O O . LYS A 1 92 ? -5.871 -8.981 -2.986 1.00 97.00 92 LYS A O 1
ATOM 766 N N . LEU A 1 93 ? -3.932 -7.829 -2.986 1.00 97.50 93 LEU A N 1
ATOM 767 C CA . LEU A 1 93 ? -3.752 -7.859 -1.526 1.00 97.50 93 LEU A CA 1
ATOM 768 C C . LEU A 1 93 ? -4.956 -7.259 -0.791 1.00 97.50 93 LEU A C 1
ATOM 770 O O . LEU A 1 93 ? -5.376 -7.763 0.251 1.00 97.50 93 LEU A O 1
ATOM 774 N N . PHE A 1 94 ? -5.553 -6.223 -1.377 1.00 98.06 94 PHE A N 1
ATOM 775 C CA . PHE A 1 94 ? -6.657 -5.461 -0.799 1.00 98.06 94 PHE A CA 1
ATOM 776 C C . PHE A 1 94 ? -8.021 -6.152 -0.952 1.00 98.06 94 PHE A C 1
ATOM 778 O O . PHE A 1 94 ? -9.038 -5.623 -0.503 1.00 98.06 94 PHE A O 1
ATOM 785 N N . LYS A 1 95 ? -8.084 -7.354 -1.547 1.00 97.00 95 LYS A N 1
ATOM 786 C CA . LYS A 1 95 ? -9.340 -8.102 -1.694 1.00 97.00 95 LYS A CA 1
ATOM 787 C C . LYS A 1 95 ? -10.010 -8.317 -0.330 1.00 97.00 95 LYS A C 1
ATOM 789 O O . LYS A 1 95 ? -9.410 -8.860 0.605 1.00 97.00 95 LYS A O 1
ATOM 794 N N . GLY A 1 96 ? -11.284 -7.929 -0.256 1.00 95.44 96 GLY A N 1
ATOM 795 C CA . GLY A 1 96 ? -12.101 -8.037 0.954 1.00 95.44 96 GLY A CA 1
ATOM 796 C C . GLY A 1 96 ? -11.847 -6.938 1.989 1.00 95.44 96 GLY A C 1
ATOM 797 O O . GLY A 1 96 ? -12.315 -7.069 3.114 1.00 95.44 96 GLY A O 1
ATOM 798 N N . VAL A 1 97 ? -11.112 -5.878 1.636 1.00 97.88 97 VAL A N 1
ATOM 799 C CA . VAL A 1 97 ? -10.927 -4.678 2.465 1.00 97.88 97 VAL A CA 1
ATOM 800 C C . VAL A 1 97 ? -11.492 -3.480 1.718 1.00 97.88 97 VAL A C 1
ATOM 802 O O . VAL A 1 97 ? -11.284 -3.338 0.513 1.00 97.88 97 VAL A O 1
ATOM 805 N N . ARG A 1 98 ? -12.220 -2.604 2.415 1.00 97.69 98 ARG A N 1
ATOM 806 C CA . ARG A 1 98 ? -12.703 -1.357 1.817 1.00 97.69 98 ARG A CA 1
ATOM 807 C C . ARG A 1 98 ? -11.529 -0.389 1.673 1.00 97.69 98 ARG A C 1
ATOM 809 O O . ARG A 1 98 ? -11.087 0.208 2.655 1.00 97.69 98 ARG A O 1
ATOM 816 N N . THR A 1 99 ? -11.034 -0.249 0.447 1.00 98.56 99 THR A N 1
ATOM 817 C CA . THR A 1 99 ? -9.807 0.495 0.151 1.00 98.56 99 THR A CA 1
ATOM 818 C C . THR A 1 99 ? -10.040 1.625 -0.845 1.00 98.56 99 THR A C 1
ATOM 820 O O . THR A 1 99 ? -10.648 1.421 -1.893 1.00 98.56 99 THR A O 1
ATOM 823 N N . LEU A 1 100 ? -9.506 2.806 -0.531 1.00 98.56 100 LEU A N 1
ATOM 824 C CA . LEU A 1 100 ? -9.332 3.911 -1.464 1.00 98.56 100 LEU A CA 1
ATOM 825 C C . LEU A 1 100 ? -7.990 3.754 -2.192 1.00 98.56 100 LEU A C 1
ATOM 827 O O . LEU A 1 100 ? -6.931 3.837 -1.573 1.00 98.56 100 LEU A O 1
ATOM 831 N N . PHE A 1 101 ? -8.041 3.537 -3.504 1.00 98.25 101 PHE A N 1
ATOM 832 C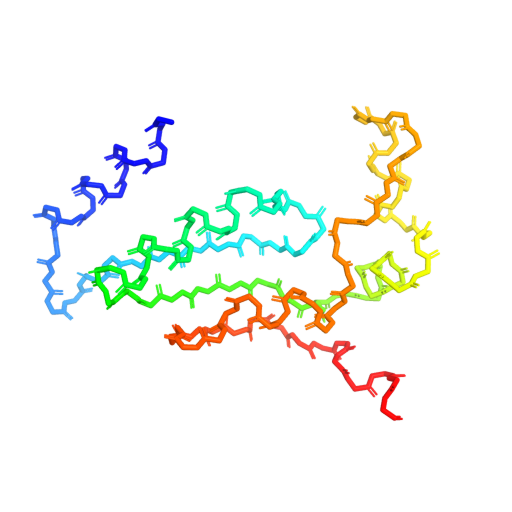 CA . PHE A 1 101 ? -6.861 3.605 -4.363 1.00 98.25 101 PHE A CA 1
ATOM 833 C C . PHE A 1 101 ? -6.713 5.035 -4.883 1.00 98.25 101 PHE A C 1
ATOM 835 O O . PHE A 1 101 ? -7.488 5.489 -5.724 1.00 98.25 101 PHE A O 1
ATOM 842 N N . THR A 1 102 ? -5.735 5.754 -4.347 1.00 98.31 102 THR A N 1
ATOM 843 C CA . THR A 1 102 ? -5.481 7.161 -4.661 1.00 98.31 102 THR A CA 1
ATOM 844 C C . THR A 1 102 ? -4.625 7.277 -5.926 1.00 98.31 102 THR A C 1
ATOM 846 O O . THR A 1 102 ? -3.722 6.470 -6.155 1.00 98.31 102 THR A O 1
ATOM 849 N N . HIS A 1 103 ? -4.906 8.306 -6.730 1.00 97.19 103 HIS A N 1
ATOM 850 C CA . HIS A 1 103 ? -4.316 8.615 -8.040 1.00 97.19 103 HIS A CA 1
ATOM 851 C C . HIS A 1 103 ? -4.784 7.725 -9.191 1.00 97.19 103 HIS A C 1
ATOM 853 O O . HIS A 1 103 ? -5.608 8.173 -9.984 1.00 97.19 103 HIS A O 1
ATOM 859 N N . CYS A 1 104 ? -4.262 6.502 -9.321 1.00 95.94 104 CYS A N 1
ATOM 860 C CA . CYS A 1 104 ? -4.578 5.581 -10.424 1.00 95.94 104 CYS A CA 1
ATOM 861 C C . CYS A 1 104 ? -4.407 6.169 -11.843 1.00 95.94 104 CYS A C 1
ATOM 863 O O . CYS A 1 104 ? -4.993 5.649 -12.794 1.00 95.94 104 CYS A O 1
ATOM 865 N N . VAL A 1 105 ? -3.604 7.227 -12.007 1.00 95.50 105 VAL A N 1
ATOM 866 C CA . VAL A 1 105 ? -3.435 7.952 -13.281 1.00 95.50 105 VAL A CA 1
ATOM 867 C C . VAL A 1 105 ? -2.909 7.020 -14.378 1.00 95.50 105 VAL A C 1
ATOM 869 O O . VAL A 1 105 ? -3.331 7.110 -15.526 1.00 95.50 105 VAL A O 1
ATOM 872 N N . TYR A 1 106 ? -2.047 6.071 -14.007 1.00 93.81 106 TYR A N 1
ATOM 873 C CA . TYR A 1 106 ? -1.364 5.156 -14.923 1.00 93.81 106 TYR A CA 1
ATOM 874 C C . TYR A 1 106 ? -1.987 3.747 -14.958 1.00 93.81 106 TYR A C 1
ATOM 876 O O . TYR A 1 106 ? -1.348 2.789 -15.398 1.00 93.81 106 TYR A O 1
ATOM 884 N N . LEU A 1 107 ? -3.238 3.591 -14.499 1.00 87.44 107 LEU A N 1
ATOM 885 C CA . LEU A 1 107 ? -3.920 2.290 -14.459 1.00 87.44 107 LEU A CA 1
ATOM 886 C C . LEU A 1 107 ? -4.203 1.720 -15.860 1.00 87.44 107 LEU A C 1
ATOM 888 O O . LEU A 1 107 ? -4.015 0.523 -16.070 1.00 87.44 107 LEU A O 1
ATOM 892 N N . LYS A 1 108 ? -4.614 2.575 -16.807 1.00 77.38 108 LYS A N 1
ATOM 893 C CA . LYS A 1 108 ? -5.081 2.188 -18.153 1.00 77.38 108 LYS A CA 1
ATOM 894 C C . LYS A 1 108 ? -4.005 2.166 -19.239 1.00 77.38 108 LYS A C 1
ATOM 896 O O . LYS A 1 108 ? -4.313 1.859 -20.380 1.00 77.38 108 LYS A O 1
ATOM 901 N N . GLU A 1 109 ? -2.751 2.492 -18.930 1.00 63.62 109 GLU A N 1
ATOM 902 C CA . GLU A 1 109 ? -1.711 2.608 -19.970 1.00 63.62 109 GLU A CA 1
ATOM 903 C C . GLU A 1 109 ? -1.356 1.283 -20.677 1.00 63.62 109 GLU A C 1
ATOM 905 O O . GLU A 1 109 ? -0.604 1.308 -21.644 1.00 63.62 109 GLU A O 1
ATOM 910 N N . TYR A 1 110 ? -1.872 0.138 -20.217 1.00 54.03 110 TYR A N 1
ATOM 911 C CA . TYR A 1 110 ? -1.560 -1.186 -20.771 1.00 54.03 110 TYR A CA 1
ATOM 912 C C . TYR A 1 110 ? -2.752 -2.163 -20.703 1.00 54.03 110 TYR A C 1
ATOM 914 O O . TYR A 1 110 ? -2.535 -3.362 -20.501 1.00 54.03 110 TYR A O 1
ATOM 922 N N . GLU A 1 111 ? -3.989 -1.653 -20.782 1.00 49.00 111 GLU A N 1
ATOM 923 C CA . GLU A 1 111 ? -5.147 -2.477 -21.188 1.00 49.00 111 GLU A CA 1
ATOM 924 C C . GLU A 1 111 ? -5.115 -2.745 -22.697 1.00 49.00 111 GLU A C 1
ATOM 926 O O . GLU A 1 111 ? -4.706 -1.829 -23.44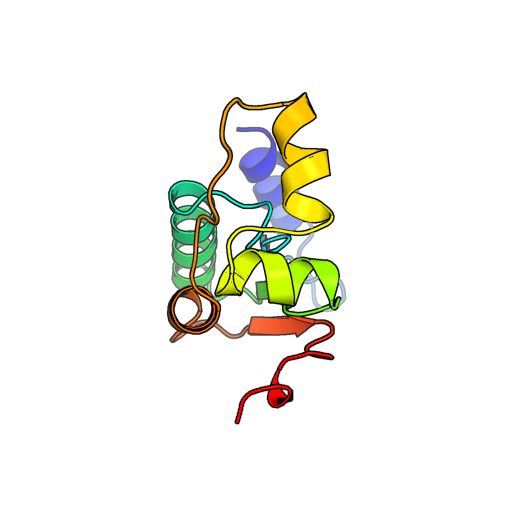8 1.00 49.00 111 GLU A O 1
#

Radius of gyration: 15.51 Å; chains: 1; bounding box: 41×22×43 Å

Sequence (111 aa):
QEFLKRFENSLKFKNDFFIPAISIHSPYSTHPSLAYFALDLAKKQNLLVSTHFLESKAENIWLRESKGGVKKWLENFTLHPKPLYAPKDFAKLFKGVRTLFTHCVYLKEYE

Secondary structure (DSSP, 8-state):
-HHHHHHHHHHTT-BTTB---EEE--TTTS-HHHHHHHHHHHHHTT--EEEEES-SHHHHHHHHHS-SHHHHHHTTTSSS---S--HHHHHHHTTTS-EEEEE-TTSSTT-

pLDDT: mean 95.01, std 7.75, range [49.0, 98.81]